Protein AF-A0A6L5Z721-F1 (afdb_monomer_lite)

Organism: NCBI:txid2662447

Secondary structure (DSSP, 8-state):
-EEEEEE--BS-TT----HHHHHHHHHHHHTT---TTBPP--HHHHHHHHHHHHTTTSEEETTEEEETTEEEEEEEETTEEEEEEEES--HHHHHHHHHIIIIIT---EE-TTS-SS----------

Structure (mmCIF, N/CA/C/O backbone):
data_AF-A0A6L5Z721-F1
#
_entry.id   AF-A0A6L5Z721-F1
#
loop_
_atom_site.group_PDB
_atom_site.id
_atom_site.type_symbol
_atom_site.label_atom_id
_atom_site.label_alt_id
_atom_site.label_comp_id
_atom_site.label_asym_id
_atom_site.label_entity_id
_atom_site.label_seq_id
_atom_site.pdbx_PDB_ins_code
_atom_site.Cartn_x
_atom_site.Cartn_y
_atom_site.Cartn_z
_atom_site.occupancy
_atom_site.B_iso_or_equiv
_atom_site.auth_seq_id
_atom_site.auth_comp_id
_atom_site.auth_asym_id
_atom_site.auth_atom_id
_atom_site.pdbx_PDB_model_num
ATOM 1 N N . MET A 1 1 ? 5.549 0.455 17.833 1.00 64.19 1 MET A N 1
ATOM 2 C CA . MET A 1 1 ? 6.108 -0.343 16.725 1.00 64.19 1 MET A CA 1
ATOM 3 C C . MET A 1 1 ? 5.439 0.133 15.446 1.00 64.19 1 MET A C 1
ATOM 5 O O . MET A 1 1 ? 4.234 0.372 15.488 1.00 64.19 1 MET A O 1
ATOM 9 N N . SER A 1 2 ? 6.226 0.375 14.399 1.00 81.19 2 SER A N 1
ATOM 10 C CA . SER A 1 2 ? 5.762 0.735 13.052 1.00 81.19 2 SER A CA 1
ATOM 11 C C . SER A 1 2 ? 6.153 -0.395 12.110 1.00 81.19 2 SER A C 1
ATOM 13 O O . SER A 1 2 ? 7.168 -1.045 12.367 1.00 81.19 2 SER A O 1
ATOM 15 N N . TYR A 1 3 ? 5.352 -0.635 11.083 1.00 86.38 3 TYR A N 1
ATOM 16 C CA . TYR A 1 3 ? 5.617 -1.631 10.056 1.00 86.38 3 TYR A CA 1
ATOM 17 C C . TYR A 1 3 ? 5.315 -1.041 8.685 1.00 86.38 3 TYR A C 1
ATOM 19 O O . TYR A 1 3 ? 4.242 -0.469 8.514 1.00 86.38 3 TYR A O 1
ATOM 27 N N . ASP A 1 4 ? 6.215 -1.214 7.724 1.00 88.44 4 ASP A N 1
ATOM 28 C CA . ASP A 1 4 ? 6.090 -0.597 6.406 1.00 88.44 4 ASP A CA 1
ATOM 29 C C . ASP A 1 4 ? 5.837 -1.692 5.363 1.00 88.44 4 ASP A C 1
ATOM 31 O O . ASP A 1 4 ? 6.672 -2.568 5.142 1.00 88.44 4 ASP A O 1
ATOM 35 N N . LEU A 1 5 ? 4.681 -1.648 4.706 1.00 90.25 5 LEU A N 1
ATOM 36 C CA . LEU A 1 5 ? 4.343 -2.540 3.602 1.00 90.25 5 LEU A CA 1
ATOM 37 C C . LEU A 1 5 ? 4.627 -1.830 2.282 1.00 90.25 5 LEU A C 1
ATOM 39 O O . LEU A 1 5 ? 3.990 -0.820 1.974 1.00 90.25 5 LEU A O 1
ATOM 43 N N . ASN A 1 6 ? 5.570 -2.345 1.495 1.00 90.38 6 ASN A N 1
ATOM 44 C CA . ASN A 1 6 ? 5.938 -1.749 0.214 1.00 90.38 6 ASN A CA 1
ATOM 45 C C . ASN A 1 6 ? 5.491 -2.656 -0.929 1.00 90.38 6 ASN A C 1
ATOM 47 O O . ASN A 1 6 ? 5.750 -3.856 -0.929 1.00 90.38 6 ASN A O 1
ATOM 51 N N . PHE A 1 7 ? 4.825 -2.070 -1.916 1.00 91.31 7 PHE A N 1
ATOM 52 C CA . PHE A 1 7 ? 4.245 -2.788 -3.039 1.00 91.31 7 PHE A CA 1
ATOM 53 C C . PHE A 1 7 ? 4.673 -2.128 -4.342 1.00 91.31 7 PHE A C 1
ATOM 55 O O . PHE A 1 7 ? 4.568 -0.909 -4.508 1.00 91.31 7 PHE A O 1
ATOM 62 N N . TRP A 1 8 ? 5.125 -2.943 -5.284 1.00 90.44 8 TRP A N 1
ATOM 63 C CA . TRP A 1 8 ? 5.349 -2.536 -6.664 1.00 90.44 8 TRP A CA 1
ATOM 64 C C . TRP A 1 8 ? 5.118 -3.723 -7.586 1.00 90.44 8 TRP A C 1
ATOM 66 O O . TRP A 1 8 ? 4.975 -4.861 -7.144 1.00 90.44 8 TRP A O 1
ATOM 76 N N . ARG A 1 9 ? 5.104 -3.459 -8.887 1.00 87.50 9 ARG A N 1
ATOM 77 C CA . ARG A 1 9 ? 5.122 -4.496 -9.915 1.00 87.50 9 ARG A CA 1
ATOM 78 C C . ARG A 1 9 ? 6.083 -4.100 -11.018 1.00 87.50 9 ARG A C 1
ATOM 80 O O . ARG A 1 9 ? 6.284 -2.911 -11.265 1.00 87.50 9 ARG A O 1
ATOM 87 N N . TYR A 1 10 ? 6.670 -5.084 -11.679 1.00 84.31 10 TYR A N 1
ATOM 88 C CA . TYR A 1 10 ? 7.474 -4.838 -12.870 1.00 84.31 10 TYR A CA 1
ATOM 89 C C . TYR A 1 10 ? 6.564 -4.781 -14.097 1.00 84.31 10 TYR A C 1
ATOM 91 O O . TYR A 1 10 ? 5.527 -5.436 -14.131 1.00 84.31 10 TYR A O 1
ATOM 99 N N . ALA A 1 11 ? 6.933 -3.963 -15.081 1.00 82.00 11 ALA A N 1
ATOM 100 C CA . ALA A 1 11 ? 6.192 -3.841 -16.334 1.00 82.00 11 ALA A CA 1
ATOM 101 C C . ALA A 1 11 ? 6.268 -5.130 -17.172 1.00 82.00 11 ALA A C 1
ATOM 103 O O . ALA A 1 11 ? 5.298 -5.477 -17.836 1.00 82.00 11 ALA A O 1
ATOM 104 N N . ASP A 1 12 ? 7.396 -5.845 -17.085 1.00 77.38 12 ASP A N 1
ATOM 105 C CA . ASP A 1 12 ? 7.617 -7.132 -17.744 1.00 77.38 12 ASP A CA 1
ATOM 106 C C . ASP A 1 12 ? 7.668 -8.270 -16.717 1.00 77.38 12 ASP A C 1
ATOM 108 O O . ASP A 1 12 ? 8.597 -8.355 -15.909 1.00 77.38 12 ASP A O 1
ATOM 112 N N . GLU A 1 13 ? 6.704 -9.191 -16.799 1.00 60.03 13 GLU A N 1
ATOM 113 C CA . GLU A 1 13 ? 6.629 -10.398 -15.957 1.00 60.03 13 GLU A CA 1
ATOM 114 C C . GLU A 1 13 ? 7.795 -11.376 -16.201 1.00 60.03 13 GLU A C 1
ATOM 116 O O . GLU A 1 13 ? 8.127 -12.186 -15.336 1.00 60.03 13 GLU A O 1
ATOM 121 N N . GLY A 1 14 ? 8.444 -11.295 -17.369 1.00 54.97 14 GLY A N 1
ATOM 122 C CA . GLY A 1 14 ? 9.514 -12.206 -17.791 1.00 54.97 14 GLY A CA 1
ATOM 123 C C . GLY A 1 14 ? 10.896 -11.912 -17.202 1.00 54.97 14 GLY A C 1
ATOM 124 O O . GLY A 1 14 ? 11.814 -12.717 -17.363 1.00 54.97 14 GLY A O 1
ATOM 125 N N . ALA A 1 15 ? 11.077 -10.783 -16.516 1.00 54.69 15 ALA A N 1
ATOM 126 C CA . ALA A 1 15 ? 12.338 -10.490 -15.857 1.00 54.69 15 ALA A CA 1
ATOM 127 C C . ALA A 1 15 ? 12.353 -11.152 -14.475 1.00 54.69 15 ALA A C 1
ATOM 129 O O . ALA A 1 15 ? 11.842 -10.593 -13.507 1.00 54.69 15 ALA A O 1
ATOM 130 N N . ALA A 1 16 ? 12.949 -12.341 -14.366 1.00 49.16 16 ALA A N 1
ATOM 131 C CA . ALA A 1 16 ? 13.298 -12.902 -13.065 1.00 49.16 16 ALA A CA 1
ATOM 132 C C . ALA A 1 16 ? 14.241 -11.917 -12.352 1.00 49.16 16 ALA A C 1
ATOM 134 O O . ALA A 1 16 ? 15.419 -11.815 -12.692 1.00 49.16 16 ALA A O 1
ATOM 135 N N . ARG A 1 17 ? 13.697 -11.142 -11.410 1.00 68.69 17 ARG A N 1
ATOM 136 C CA . ARG A 1 17 ? 14.458 -10.187 -10.606 1.00 68.69 17 ARG A CA 1
ATOM 137 C C . ARG A 1 17 ? 15.049 -10.904 -9.406 1.00 68.69 17 ARG A C 1
ATOM 139 O O . ARG A 1 17 ? 14.394 -11.705 -8.739 1.00 68.69 17 ARG A O 1
ATOM 146 N N . THR A 1 18 ? 16.329 -10.661 -9.188 1.00 70.06 18 THR A N 1
ATOM 147 C CA . THR A 1 18 ? 17.070 -11.194 -8.051 1.00 70.06 18 THR A CA 1
ATOM 148 C C . THR A 1 18 ? 16.651 -10.471 -6.770 1.00 70.06 18 THR A C 1
ATOM 150 O O . THR A 1 18 ? 16.055 -9.395 -6.810 1.00 70.06 18 THR A O 1
ATOM 153 N N . LEU A 1 19 ? 16.977 -11.037 -5.604 1.00 66.50 19 LEU A N 1
ATOM 154 C CA . LEU A 1 19 ? 16.776 -10.339 -4.329 1.00 66.50 19 LEU A CA 1
ATOM 155 C C . LEU A 1 19 ? 17.490 -8.973 -4.313 1.00 66.50 19 LEU A C 1
ATOM 157 O O . LEU A 1 19 ? 16.937 -8.002 -3.801 1.00 66.50 19 LEU A O 1
ATOM 161 N N . ASP A 1 20 ? 18.669 -8.890 -4.929 1.00 73.38 20 ASP A N 1
ATOM 162 C CA . ASP A 1 20 ? 19.448 -7.655 -5.033 1.00 73.38 20 ASP A CA 1
ATOM 163 C C . ASP A 1 20 ? 18.725 -6.590 -5.871 1.00 73.38 20 ASP A C 1
ATOM 165 O O . ASP A 1 20 ? 18.713 -5.418 -5.492 1.00 73.38 20 ASP A O 1
ATOM 169 N N . ASP A 1 21 ? 18.035 -6.989 -6.945 1.00 77.75 21 ASP A N 1
ATOM 170 C CA . ASP A 1 21 ? 17.209 -6.075 -7.745 1.00 77.75 21 ASP A CA 1
ATOM 171 C C . ASP A 1 21 ? 16.057 -5.485 -6.917 1.00 77.75 21 ASP A C 1
ATOM 173 O O . ASP A 1 21 ? 15.750 -4.294 -7.023 1.00 77.75 21 ASP A O 1
ATOM 177 N N . HIS A 1 22 ? 15.425 -6.294 -6.061 1.00 78.75 22 HIS A N 1
ATOM 178 C CA . HIS A 1 22 ? 14.354 -5.829 -5.177 1.00 78.75 22 HIS A CA 1
ATOM 179 C C . HIS A 1 22 ? 14.871 -4.876 -4.096 1.00 78.75 22 HIS A C 1
ATOM 181 O O . HIS A 1 22 ? 14.230 -3.860 -3.826 1.00 78.75 22 HIS A O 1
ATOM 187 N N . LEU A 1 23 ? 16.043 -5.154 -3.516 1.00 81.19 23 LEU A N 1
ATOM 188 C CA . LEU A 1 23 ? 16.689 -4.262 -2.550 1.00 81.19 23 LEU A CA 1
ATOM 189 C C . LEU A 1 23 ? 17.091 -2.931 -3.195 1.00 81.19 23 LEU A C 1
ATOM 191 O O . LEU A 1 23 ? 16.819 -1.866 -2.638 1.00 81.19 23 LEU A O 1
ATOM 195 N N . ALA A 1 24 ? 17.678 -2.967 -4.393 1.00 84.06 24 ALA A N 1
ATOM 196 C CA . ALA A 1 24 ? 18.008 -1.764 -5.152 1.00 84.06 24 ALA A CA 1
ATOM 197 C C . ALA A 1 24 ? 16.749 -0.944 -5.480 1.00 84.06 24 ALA A C 1
ATOM 199 O O . ALA A 1 24 ? 16.736 0.274 -5.289 1.00 84.06 24 ALA A O 1
ATOM 200 N N . THR A 1 25 ? 15.669 -1.619 -5.890 1.00 85.81 25 THR A N 1
ATOM 201 C CA . THR A 1 25 ? 14.362 -0.994 -6.148 1.00 85.81 25 THR A CA 1
ATOM 202 C C . THR A 1 25 ? 13.821 -0.318 -4.887 1.00 85.81 25 THR A C 1
ATOM 204 O O . THR A 1 25 ? 13.451 0.853 -4.927 1.00 85.81 25 THR A O 1
ATOM 207 N N . TYR A 1 26 ? 13.837 -1.017 -3.750 1.00 85.56 26 TYR A N 1
ATOM 208 C CA . TYR A 1 26 ? 13.407 -0.478 -2.461 1.00 85.56 26 TYR A CA 1
ATOM 209 C C . TYR A 1 26 ? 14.197 0.777 -2.060 1.00 85.56 26 TYR A C 1
ATOM 211 O O . TYR A 1 26 ? 13.611 1.782 -1.648 1.00 85.56 26 TYR A O 1
ATOM 219 N N . HIS A 1 27 ? 15.525 0.752 -2.202 1.00 85.81 27 HIS A N 1
ATOM 220 C CA . HIS A 1 27 ? 16.375 1.894 -1.869 1.00 85.81 27 HIS A CA 1
ATOM 221 C C . HIS A 1 27 ? 16.115 3.103 -2.770 1.00 85.81 27 HIS A C 1
ATOM 223 O O . HIS A 1 27 ? 16.094 4.227 -2.269 1.00 85.81 27 HIS A O 1
ATOM 229 N N . ALA A 1 28 ? 15.905 2.885 -4.068 1.00 87.06 28 ALA A N 1
ATOM 230 C CA . ALA A 1 28 ? 15.552 3.946 -5.005 1.00 87.06 28 ALA A CA 1
ATOM 231 C C . ALA A 1 28 ? 14.185 4.564 -4.661 1.00 87.06 28 ALA A C 1
ATOM 233 O O . ALA A 1 28 ? 14.089 5.775 -4.460 1.00 87.06 28 ALA A O 1
ATOM 234 N N . LEU A 1 29 ? 13.155 3.732 -4.460 1.00 84.81 29 LEU A N 1
ATOM 235 C CA . LEU A 1 29 ? 11.813 4.189 -4.079 1.00 84.81 29 LEU A CA 1
ATOM 236 C C . LEU A 1 29 ? 11.824 4.972 -2.759 1.00 84.81 29 LEU A C 1
ATOM 238 O O . LEU A 1 29 ? 11.150 5.993 -2.636 1.00 84.81 29 LEU A O 1
ATOM 242 N N . SER A 1 30 ? 12.642 4.543 -1.794 1.00 82.00 30 SER A N 1
ATOM 243 C CA . SER A 1 30 ? 12.819 5.228 -0.506 1.00 82.00 30 SER A CA 1
ATOM 244 C C . SER A 1 30 ? 13.477 6.610 -0.633 1.00 82.00 30 SER A C 1
ATOM 246 O O . SER A 1 30 ? 13.328 7.442 0.259 1.00 82.00 30 SER A O 1
ATOM 248 N N . LYS A 1 31 ? 14.192 6.875 -1.733 1.00 84.88 31 LYS A N 1
ATOM 249 C CA . LYS A 1 31 ? 14.761 8.190 -2.083 1.00 84.88 31 LYS A CA 1
ATOM 250 C C . LYS A 1 31 ? 13.831 9.030 -2.965 1.00 84.88 31 LYS A C 1
ATOM 252 O O . LYS A 1 31 ? 14.192 10.140 -3.341 1.00 84.88 31 LYS A O 1
ATOM 257 N N . GLY A 1 32 ? 12.645 8.515 -3.297 1.00 81.88 32 GLY A N 1
ATOM 258 C CA . GLY A 1 32 ? 11.713 9.141 -4.237 1.00 81.88 32 GLY A CA 1
ATOM 259 C C . GLY A 1 32 ? 12.093 8.950 -5.708 1.00 81.88 32 GLY A C 1
ATOM 260 O O . GLY A 1 32 ? 11.501 9.584 -6.579 1.00 81.88 32 GLY A O 1
ATOM 261 N N . GLU A 1 33 ? 13.061 8.083 -6.000 1.00 85.81 33 GLU A N 1
ATOM 262 C CA . GLU A 1 33 ? 13.444 7.723 -7.362 1.00 85.81 33 GLU A CA 1
ATOM 263 C C . GLU A 1 33 ? 12.532 6.600 -7.870 1.00 85.81 33 GLU A C 1
ATOM 265 O O . GLU A 1 33 ? 12.180 5.690 -7.120 1.00 85.81 33 GLU A O 1
ATOM 270 N N . VAL A 1 34 ? 12.157 6.642 -9.150 1.00 83.06 34 VAL A N 1
ATOM 271 C CA . VAL A 1 34 ? 11.358 5.587 -9.791 1.00 83.06 34 VAL A CA 1
ATOM 272 C C . VAL A 1 34 ? 12.263 4.794 -10.737 1.00 83.06 34 VAL A C 1
ATOM 274 O O . VAL A 1 34 ? 12.603 5.304 -11.808 1.00 83.06 34 VAL A O 1
ATOM 277 N N . PRO A 1 35 ? 12.679 3.567 -10.367 1.00 81.69 35 PRO A N 1
ATOM 278 C CA . PRO A 1 35 ? 13.503 2.725 -11.226 1.00 81.69 35 PRO A CA 1
ATOM 279 C C . PRO A 1 35 ? 12.841 2.419 -12.567 1.00 81.69 35 PRO A C 1
ATOM 281 O O . PRO A 1 35 ? 11.625 2.227 -12.658 1.00 81.69 35 PRO A O 1
ATOM 284 N N . ALA A 1 36 ? 13.663 2.300 -13.609 1.00 77.50 36 ALA A N 1
ATOM 285 C CA . ALA A 1 36 ? 13.205 1.821 -14.904 1.00 77.50 36 ALA A CA 1
ATOM 286 C C . ALA A 1 36 ? 12.662 0.385 -14.789 1.00 77.50 36 ALA A C 1
ATOM 288 O O . ALA A 1 36 ? 13.241 -0.463 -14.109 1.00 77.50 36 ALA A O 1
ATOM 289 N N . GLY A 1 37 ? 11.555 0.108 -15.481 1.00 81.62 37 GLY A N 1
ATOM 290 C CA . GLY A 1 37 ? 10.949 -1.224 -15.531 1.00 81.62 37 GLY A CA 1
ATOM 291 C C . GLY A 1 37 ? 9.883 -1.503 -14.470 1.00 81.62 37 GLY A C 1
ATOM 292 O O . GLY A 1 37 ? 9.349 -2.610 -14.462 1.00 81.62 37 GLY A O 1
ATOM 293 N N . LEU A 1 38 ? 9.533 -0.537 -13.611 1.00 87.00 38 LEU A N 1
ATOM 294 C CA . LEU A 1 38 ? 8.314 -0.622 -12.802 1.00 87.00 38 LEU A CA 1
ATOM 295 C C . LEU A 1 38 ? 7.074 -0.304 -13.643 1.00 87.00 38 LEU A C 1
ATOM 297 O O . LEU A 1 38 ? 7.077 0.612 -14.466 1.00 87.00 38 LEU A O 1
ATOM 301 N N . GLY A 1 39 ? 6.012 -1.077 -13.431 1.00 86.56 39 GLY A N 1
ATOM 302 C CA . GLY A 1 39 ? 4.715 -0.850 -14.053 1.00 86.56 39 GLY A CA 1
ATOM 303 C C . GLY A 1 39 ? 3.927 0.242 -13.320 1.00 86.56 39 GLY A C 1
ATOM 304 O O . GLY A 1 39 ? 4.096 0.418 -12.111 1.00 86.56 39 GLY A O 1
ATOM 305 N N . PRO A 1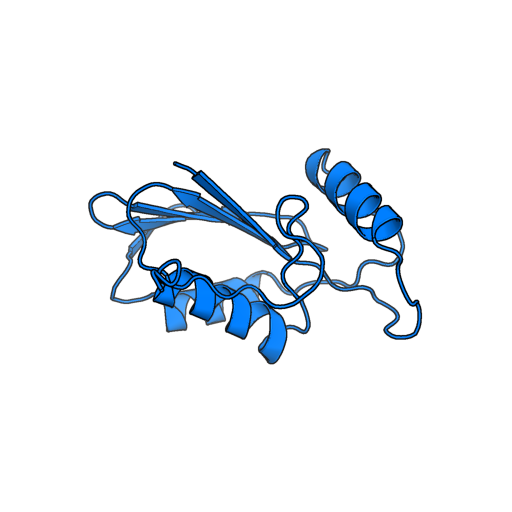 40 ? 3.033 0.965 -14.015 1.00 89.62 40 PRO A N 1
ATOM 306 C CA . PRO A 1 40 ? 2.172 1.950 -13.372 1.00 89.62 40 PRO A CA 1
ATOM 307 C C . PRO A 1 40 ? 1.194 1.272 -12.405 1.00 89.62 40 PRO A C 1
ATOM 309 O O . PRO A 1 40 ? 0.734 0.153 -12.662 1.00 89.62 40 PRO A O 1
ATOM 312 N N . ILE A 1 41 ? 0.839 1.967 -11.324 1.00 91.19 41 ILE A N 1
ATOM 313 C CA . ILE A 1 41 ? -0.184 1.546 -10.360 1.00 91.19 41 ILE A CA 1
ATOM 314 C C . ILE A 1 41 ? -1.275 2.615 -10.304 1.00 91.19 41 ILE A C 1
ATOM 316 O O . ILE A 1 41 ? -0.998 3.786 -10.034 1.00 91.19 41 ILE A O 1
ATOM 320 N N . ASP A 1 42 ? -2.527 2.210 -10.521 1.00 92.69 42 ASP A N 1
ATOM 321 C CA . ASP A 1 42 ? -3.673 3.094 -10.310 1.00 92.69 42 ASP A CA 1
ATOM 322 C C . ASP A 1 42 ? -3.944 3.240 -8.809 1.00 92.69 42 ASP A C 1
ATOM 324 O O . ASP A 1 42 ? -4.668 2.464 -8.184 1.00 92.69 42 ASP A O 1
ATOM 328 N N . ARG A 1 43 ? -3.334 4.267 -8.215 1.00 92.44 43 ARG A N 1
ATOM 329 C CA . ARG A 1 43 ? -3.489 4.572 -6.789 1.00 92.44 43 ARG A CA 1
ATOM 330 C C . ARG A 1 43 ? -4.924 4.913 -6.400 1.00 92.44 43 ARG A C 1
ATOM 332 O O . ARG A 1 43 ? -5.280 4.709 -5.244 1.00 92.44 43 ARG A O 1
ATOM 339 N N . GLY A 1 44 ? -5.721 5.455 -7.321 1.00 93.69 44 GLY A N 1
ATOM 340 C CA . GLY A 1 44 ? -7.121 5.779 -7.062 1.00 93.69 44 GLY A CA 1
ATOM 341 C C . GLY A 1 44 ? -7.943 4.506 -6.895 1.00 93.69 44 GLY A C 1
ATOM 342 O O . GLY A 1 44 ? -8.682 4.376 -5.919 1.00 93.69 44 GLY A O 1
ATOM 343 N N . ALA A 1 45 ? -7.740 3.541 -7.794 1.00 95.25 45 ALA A N 1
ATOM 344 C CA . ALA A 1 45 ? -8.360 2.223 -7.705 1.00 95.25 45 ALA A CA 1
ATOM 345 C C . ALA A 1 45 ? -7.907 1.458 -6.451 1.00 95.25 45 ALA A C 1
ATOM 347 O O . ALA A 1 45 ? -8.749 0.916 -5.733 1.00 95.25 45 ALA A O 1
ATOM 348 N N . VAL A 1 46 ? -6.606 1.484 -6.131 1.00 96.00 46 VAL A N 1
ATOM 349 C CA . VAL A 1 46 ? -6.076 0.887 -4.892 1.00 96.00 46 VAL A CA 1
ATOM 350 C C . VAL A 1 46 ? -6.738 1.507 -3.666 1.00 96.00 46 VAL A C 1
ATOM 352 O O . VAL A 1 46 ? -7.251 0.790 -2.811 1.00 96.00 46 VAL A O 1
ATOM 355 N N . LEU A 1 47 ? -6.770 2.840 -3.582 1.00 95.38 47 LEU A N 1
ATOM 356 C CA . LEU A 1 47 ? -7.386 3.526 -2.452 1.00 95.38 47 LEU A CA 1
ATOM 357 C C . LEU A 1 47 ? -8.864 3.141 -2.315 1.00 95.38 47 LEU A C 1
ATOM 359 O O . LEU A 1 47 ? -9.311 2.847 -1.211 1.00 95.38 47 LEU A O 1
ATOM 363 N N . ALA A 1 48 ? -9.616 3.096 -3.416 1.00 96.25 48 ALA A N 1
ATOM 364 C CA . ALA A 1 48 ? -11.019 2.694 -3.394 1.00 96.25 48 ALA A CA 1
ATOM 365 C C . ALA A 1 48 ? -11.211 1.255 -2.879 1.00 96.25 48 ALA A C 1
ATOM 367 O O . ALA A 1 48 ? -12.065 1.028 -2.019 1.00 96.25 48 ALA A O 1
ATOM 368 N N . ALA A 1 49 ? -10.393 0.305 -3.342 1.00 96.94 49 ALA A N 1
ATOM 369 C CA . ALA A 1 49 ? -10.443 -1.089 -2.898 1.00 96.94 49 ALA A CA 1
ATOM 370 C C . ALA A 1 49 ? -10.107 -1.231 -1.405 1.00 96.94 49 ALA A C 1
ATOM 372 O O . ALA A 1 49 ? -10.819 -1.906 -0.660 1.00 96.94 49 ALA A O 1
ATOM 373 N N . LEU A 1 50 ? -9.067 -0.536 -0.939 1.00 96.25 50 LEU A N 1
ATOM 374 C CA . LEU A 1 50 ? -8.674 -0.546 0.470 1.00 96.25 50 LEU A CA 1
ATOM 375 C C . LEU A 1 50 ? -9.728 0.103 1.369 1.00 96.25 50 LEU A C 1
ATOM 377 O O . LEU A 1 50 ? -10.018 -0.422 2.442 1.00 96.25 50 LEU A O 1
ATOM 381 N N . ARG A 1 51 ? -10.357 1.199 0.926 1.00 95.44 51 ARG A N 1
ATOM 382 C CA . ARG A 1 51 ? -11.473 1.815 1.657 1.00 95.44 51 ARG A CA 1
ATOM 383 C C . ARG A 1 51 ? -12.636 0.844 1.815 1.00 95.44 51 ARG A C 1
ATOM 385 O O . ARG A 1 51 ? -13.119 0.674 2.927 1.00 95.44 51 ARG A O 1
ATOM 392 N N . ALA A 1 52 ? -13.022 0.151 0.743 1.00 96.00 52 ALA A N 1
ATOM 393 C CA . ALA A 1 52 ? -14.084 -0.853 0.794 1.00 96.00 52 ALA A CA 1
ATOM 394 C C . ALA A 1 52 ? -13.758 -2.039 1.724 1.00 96.00 52 ALA A C 1
ATOM 396 O O . ALA A 1 52 ? -14.670 -2.674 2.246 1.00 96.00 52 ALA A O 1
ATOM 397 N N . ALA A 1 53 ? -12.473 -2.346 1.925 1.00 95.62 53 ALA A N 1
ATOM 398 C CA . ALA A 1 53 ? -12.033 -3.453 2.766 1.00 95.62 53 ALA A CA 1
ATOM 399 C C . ALA A 1 53 ? -11.841 -3.088 4.247 1.00 95.62 53 ALA A C 1
ATOM 401 O O . ALA A 1 53 ? -12.015 -3.951 5.106 1.00 95.62 53 ALA A O 1
ATOM 402 N N . LEU A 1 54 ? -11.440 -1.849 4.548 1.00 94.94 54 LEU A N 1
ATOM 403 C CA . LEU A 1 54 ? -11.113 -1.401 5.907 1.00 94.94 54 LEU A CA 1
ATOM 404 C C . LEU A 1 54 ? -12.273 -0.662 6.589 1.00 94.94 54 LEU A C 1
ATOM 406 O O . LEU A 1 54 ? -12.393 -0.700 7.816 1.00 94.94 54 LEU A O 1
ATOM 410 N N . GLU A 1 55 ? -13.135 0.010 5.829 1.00 93.19 55 GLU A N 1
ATOM 411 C CA . GLU A 1 55 ? -14.322 0.674 6.370 1.00 93.19 55 GLU A CA 1
ATOM 412 C C . GLU A 1 55 ? -15.448 -0.357 6.614 1.00 93.19 55 GLU A C 1
ATOM 414 O O . GLU A 1 55 ? -15.587 -1.318 5.856 1.00 93.19 55 GLU A O 1
ATOM 419 N N . PRO A 1 56 ? -16.268 -0.204 7.673 1.00 94.19 56 PRO A N 1
ATOM 420 C CA . PRO A 1 56 ? -16.317 0.910 8.627 1.00 94.19 56 PRO A CA 1
ATOM 421 C C . PRO A 1 56 ? -15.425 0.718 9.868 1.00 94.19 56 PRO A C 1
ATOM 423 O O . PRO A 1 56 ? -15.487 1.522 10.793 1.00 94.19 56 PRO A O 1
ATOM 426 N N . ALA A 1 57 ? -14.633 -0.358 9.938 1.00 94.44 57 ALA A N 1
ATOM 427 C CA . ALA A 1 57 ? -13.803 -0.656 11.111 1.00 94.44 57 ALA A CA 1
ATOM 428 C C . ALA A 1 57 ? -12.696 0.389 11.345 1.00 94.44 57 ALA A C 1
ATOM 430 O O . ALA A 1 57 ? -12.198 0.533 12.465 1.00 94.44 57 ALA A O 1
ATOM 431 N N . TRP A 1 58 ? -12.332 1.113 10.289 1.00 96.56 58 TRP A N 1
ATOM 432 C CA . TRP A 1 58 ? -11.414 2.236 10.310 1.00 96.56 58 TRP A CA 1
ATOM 433 C C . TRP A 1 58 ? -12.050 3.485 9.701 1.00 96.56 58 TRP A C 1
ATOM 435 O O . TRP A 1 58 ? -12.865 3.382 8.786 1.00 96.56 58 TRP A O 1
ATOM 445 N N . THR A 1 59 ? -11.618 4.661 10.154 1.00 96.50 59 THR A N 1
ATOM 446 C CA . THR A 1 59 ? -12.060 5.952 9.614 1.00 96.50 59 THR A CA 1
ATOM 447 C C . THR A 1 59 ? -10.977 6.540 8.720 1.00 96.50 59 THR A C 1
ATOM 449 O O . THR A 1 59 ? -9.840 6.691 9.156 1.00 96.50 59 THR A O 1
ATOM 452 N N . TRP A 1 60 ? -11.308 6.884 7.476 1.00 95.12 60 TRP A N 1
ATOM 453 C CA . TRP A 1 60 ? -10.370 7.531 6.558 1.00 95.12 60 TRP A CA 1
ATOM 454 C C . TRP A 1 60 ? -10.322 9.051 6.762 1.00 95.12 60 TRP A C 1
ATOM 456 O O . TRP A 1 60 ? -11.314 9.742 6.530 1.00 95.12 60 TRP A O 1
ATOM 466 N N . GLU A 1 61 ? -9.154 9.583 7.123 1.00 90.94 61 GLU A N 1
ATOM 467 C CA . GLU A 1 61 ? -8.912 11.012 7.334 1.00 90.94 61 GLU A CA 1
ATOM 468 C C . GLU A 1 61 ? -7.529 11.415 6.803 1.00 90.94 61 GLU A C 1
ATOM 470 O O . GLU A 1 61 ? -6.499 10.889 7.218 1.00 90.94 61 GLU A O 1
ATOM 475 N N . GLY A 1 62 ? -7.493 12.376 5.875 1.00 85.56 62 GLY A N 1
ATOM 476 C CA . GLY A 1 62 ? -6.252 13.068 5.501 1.00 85.56 62 GLY A CA 1
ATOM 477 C C . GLY A 1 62 ? -5.122 12.195 4.935 1.00 85.56 62 GLY A C 1
ATOM 478 O O . GLY A 1 62 ? -3.968 12.589 5.047 1.00 85.56 62 GLY A O 1
ATOM 479 N N . GLY A 1 63 ? -5.424 11.038 4.333 1.00 92.00 63 GLY A N 1
ATOM 480 C CA . GLY A 1 63 ? -4.401 10.126 3.794 1.00 92.00 63 GLY A CA 1
ATOM 481 C C . GLY A 1 63 ? -4.101 8.911 4.677 1.00 92.00 63 GLY A C 1
ATOM 482 O O . GLY A 1 63 ? -3.260 8.090 4.313 1.00 92.00 63 GLY A O 1
ATOM 483 N N . ALA A 1 64 ? -4.792 8.768 5.808 1.00 95.69 64 ALA A N 1
ATOM 484 C CA . ALA A 1 64 ? -4.644 7.623 6.690 1.00 95.69 64 ALA A CA 1
ATOM 485 C C . ALA A 1 64 ? -5.997 7.083 7.163 1.00 95.69 64 ALA A C 1
ATOM 487 O O . ALA A 1 64 ? -6.961 7.822 7.346 1.00 95.69 64 ALA A O 1
ATOM 488 N N . TRP A 1 65 ? -6.050 5.782 7.416 1.00 97.12 65 TRP A N 1
ATOM 489 C CA . TRP A 1 65 ? -7.098 5.155 8.205 1.00 97.12 65 TRP A CA 1
ATOM 490 C C . TRP A 1 65 ? -6.712 5.195 9.681 1.00 97.12 65 TRP A C 1
ATOM 492 O O . TRP A 1 65 ? -5.626 4.757 10.067 1.00 97.12 65 TRP A O 1
ATOM 502 N N . THR A 1 66 ? -7.607 5.690 10.526 1.00 95.88 66 THR A N 1
ATOM 503 C CA . THR A 1 66 ? -7.398 5.804 11.968 1.00 95.88 66 THR A CA 1
ATOM 504 C C . THR A 1 66 ? -8.441 5.004 12.734 1.00 95.88 66 THR A C 1
ATOM 506 O O . THR A 1 66 ? -9.586 4.827 12.315 1.00 95.88 66 THR A O 1
ATOM 509 N N . ARG A 1 67 ? -8.018 4.492 13.888 1.00 94.38 67 ARG A N 1
ATOM 510 C CA . ARG A 1 67 ? -8.893 3.951 14.928 1.00 94.38 67 ARG A CA 1
ATOM 511 C C . ARG A 1 67 ? -8.212 4.125 16.289 1.00 94.38 67 ARG A C 1
ATOM 513 O O . ARG A 1 67 ? -7.012 4.412 16.334 1.00 94.38 67 ARG A O 1
ATOM 520 N N . PRO A 1 68 ? -8.906 3.912 17.420 1.00 93.94 68 PRO A N 1
ATOM 521 C CA . PRO A 1 68 ? -8.282 4.019 18.734 1.00 93.94 68 PRO A CA 1
ATOM 522 C C . PRO A 1 68 ? -7.006 3.166 18.850 1.00 93.94 68 PRO A C 1
ATOM 524 O O . PRO A 1 68 ? -7.043 1.938 18.791 1.00 93.94 68 PRO A O 1
ATOM 527 N N . GLY A 1 69 ? -5.861 3.835 19.009 1.00 91.69 69 GLY A N 1
ATOM 528 C CA . GLY A 1 69 ? -4.560 3.195 19.212 1.00 91.69 69 GLY A CA 1
ATOM 529 C C . GLY A 1 69 ? -3.877 2.627 17.961 1.00 91.69 69 GLY A C 1
ATOM 530 O O . GLY A 1 69 ? -2.866 1.935 18.124 1.00 91.69 69 GLY A O 1
ATOM 531 N N . ALA A 1 70 ? -4.376 2.890 16.746 1.00 95.38 70 ALA A N 1
ATOM 532 C CA . ALA A 1 70 ? -3.714 2.467 15.511 1.00 95.38 70 ALA A CA 1
ATOM 533 C C . ALA A 1 70 ? -3.963 3.407 14.321 1.00 95.38 70 ALA A C 1
ATOM 535 O O . ALA A 1 70 ? -5.006 4.053 14.226 1.00 95.38 70 ALA A O 1
ATOM 536 N N . VAL A 1 71 ? -2.994 3.453 13.406 1.00 95.81 71 VAL A N 1
ATOM 537 C CA . VAL A 1 71 ? -3.024 4.252 12.174 1.00 95.81 71 VAL A CA 1
ATOM 538 C C . VAL A 1 71 ? -2.469 3.412 11.024 1.00 95.81 71 VAL A C 1
ATOM 540 O O . VAL A 1 71 ? -1.452 2.744 11.199 1.00 95.81 71 VAL A O 1
ATOM 543 N N . ILE A 1 72 ? -3.126 3.457 9.870 1.00 95.81 72 ILE A N 1
ATOM 544 C CA . ILE A 1 72 ? -2.666 2.889 8.598 1.00 95.81 72 ILE A CA 1
ATOM 545 C C . ILE A 1 72 ? -2.548 4.056 7.623 1.00 95.81 72 ILE A C 1
ATOM 547 O O . ILE A 1 72 ? -3.556 4.623 7.217 1.00 95.81 72 ILE A O 1
ATOM 551 N N . GLU A 1 73 ? -1.337 4.446 7.264 1.00 95.88 73 GLU A N 1
ATOM 552 C CA . GLU A 1 73 ? -1.094 5.575 6.364 1.00 95.88 73 GLU A CA 1
ATOM 553 C C . GLU A 1 73 ? -0.874 5.088 4.934 1.00 95.88 73 GLU A C 1
ATOM 555 O O . GLU A 1 73 ? -0.139 4.128 4.721 1.00 95.88 73 GLU A O 1
ATOM 560 N N . PHE A 1 74 ? -1.518 5.730 3.959 1.00 95.06 74 PHE A N 1
ATOM 561 C CA . PHE A 1 74 ? -1.407 5.378 2.546 1.00 95.06 74 PHE A CA 1
ATOM 562 C C . PHE A 1 74 ? -0.536 6.389 1.804 1.00 95.06 74 PHE A C 1
ATOM 564 O O . PHE A 1 74 ? -0.888 7.559 1.649 1.00 95.06 74 PHE A O 1
ATOM 571 N N . GLY A 1 75 ? 0.581 5.912 1.271 1.00 91.88 75 GLY A N 1
ATOM 572 C CA . GLY A 1 75 ? 1.558 6.712 0.550 1.00 91.88 75 GLY A CA 1
ATOM 573 C C . GLY A 1 75 ? 2.048 6.039 -0.729 1.00 91.88 75 GLY A C 1
ATOM 574 O O . GLY A 1 75 ? 1.456 5.089 -1.245 1.00 91.88 75 GLY A O 1
ATOM 575 N N . GLY A 1 76 ? 3.147 6.569 -1.264 1.00 87.94 76 GLY A N 1
ATOM 576 C CA . GLY A 1 76 ? 3.825 6.032 -2.445 1.00 87.94 76 GLY A CA 1
ATOM 577 C C . GLY A 1 76 ? 3.831 6.975 -3.649 1.00 87.94 76 GLY A C 1
ATOM 578 O O . GLY A 1 76 ? 3.571 8.177 -3.537 1.00 87.94 76 GLY A O 1
ATOM 579 N N . THR A 1 77 ? 4.138 6.410 -4.814 1.00 87.38 77 THR A N 1
ATOM 580 C CA . THR A 1 77 ? 4.362 7.100 -6.095 1.00 87.38 77 THR A CA 1
ATOM 581 C C . THR A 1 77 ? 3.471 6.505 -7.193 1.00 87.38 77 THR A C 1
ATOM 583 O O . THR A 1 77 ? 2.725 5.566 -6.950 1.00 87.38 77 THR A O 1
ATOM 586 N N . ALA A 1 78 ? 3.541 7.002 -8.431 1.00 86.06 78 ALA A N 1
ATOM 587 C CA . ALA A 1 78 ? 2.810 6.391 -9.552 1.00 86.06 78 ALA A CA 1
ATOM 588 C C . ALA A 1 78 ? 3.248 4.940 -9.874 1.00 86.06 78 ALA A C 1
ATOM 590 O O . ALA A 1 78 ? 2.542 4.237 -10.594 1.00 86.06 78 ALA A O 1
ATOM 591 N N . ALA A 1 79 ? 4.395 4.498 -9.350 1.00 87.88 79 ALA A N 1
ATOM 592 C CA . ALA A 1 79 ? 4.979 3.178 -9.593 1.00 87.88 79 ALA A CA 1
ATOM 593 C C . ALA A 1 79 ? 5.070 2.303 -8.327 1.00 87.88 79 ALA A C 1
ATOM 595 O O . ALA A 1 79 ? 5.553 1.173 -8.388 1.00 87.88 79 ALA A O 1
ATOM 596 N N . SER A 1 80 ? 4.643 2.818 -7.171 1.00 91.06 80 SER A N 1
ATOM 597 C CA . SER A 1 80 ? 4.719 2.100 -5.899 1.00 91.06 80 SER A CA 1
ATOM 598 C C . SER A 1 80 ? 3.631 2.535 -4.928 1.00 91.06 80 SER A C 1
ATOM 600 O O . SER A 1 80 ? 3.246 3.702 -4.880 1.00 91.06 80 SER A O 1
ATOM 602 N N . VAL A 1 81 ? 3.180 1.605 -4.097 1.00 93.38 81 VAL A N 1
ATOM 603 C CA . VAL A 1 81 ? 2.311 1.889 -2.954 1.00 93.38 81 VAL A CA 1
ATOM 604 C C . VAL A 1 81 ? 3.080 1.563 -1.686 1.00 93.38 81 VAL A C 1
ATOM 606 O O . VAL A 1 81 ? 3.732 0.525 -1.594 1.00 93.38 81 VAL A O 1
ATOM 609 N N . ARG A 1 82 ? 3.004 2.463 -0.710 1.00 92.38 82 ARG A N 1
ATOM 610 C CA . ARG A 1 82 ? 3.573 2.265 0.621 1.00 92.38 82 ARG A CA 1
ATOM 611 C C . ARG A 1 82 ? 2.461 2.391 1.645 1.00 92.38 82 ARG A C 1
ATOM 613 O O . ARG A 1 82 ? 1.691 3.348 1.576 1.00 92.38 82 ARG A O 1
ATOM 620 N N . ILE A 1 83 ? 2.381 1.438 2.566 1.00 93.38 83 ILE A N 1
ATOM 621 C CA . ILE A 1 83 ? 1.429 1.473 3.670 1.00 93.38 83 ILE A CA 1
ATOM 622 C C . ILE A 1 83 ? 2.165 1.372 4.997 1.00 93.38 83 ILE A C 1
ATOM 624 O O . ILE A 1 83 ? 2.781 0.348 5.283 1.00 93.38 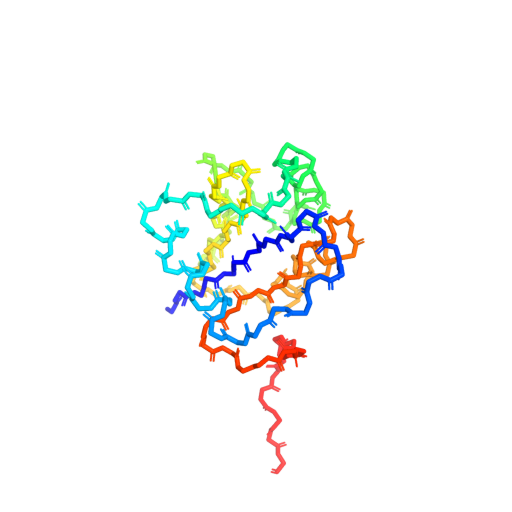83 ILE A O 1
ATOM 628 N N . ASP A 1 84 ? 2.062 2.417 5.815 1.00 92.94 84 ASP A N 1
ATOM 629 C CA . ASP A 1 84 ? 2.709 2.465 7.126 1.00 92.94 84 ASP A CA 1
ATOM 630 C C . ASP A 1 84 ? 1.699 2.112 8.225 1.00 92.94 84 ASP A C 1
ATOM 632 O O . ASP A 1 84 ? 0.731 2.835 8.477 1.00 92.94 84 ASP A O 1
ATOM 636 N N . LEU A 1 85 ? 1.929 0.988 8.900 1.00 92.94 85 LEU A N 1
ATOM 637 C CA . LEU A 1 85 ? 1.097 0.461 9.976 1.00 92.94 85 LEU A CA 1
ATOM 638 C C . LEU A 1 85 ? 1.686 0.843 11.338 1.00 92.94 85 LEU A C 1
ATOM 640 O O . LEU A 1 85 ? 2.712 0.314 11.773 1.00 92.94 85 LEU A O 1
ATOM 644 N N . ARG A 1 86 ? 1.007 1.725 12.071 1.00 93.50 86 ARG A N 1
ATOM 645 C CA . ARG A 1 86 ? 1.430 2.214 13.391 1.00 93.50 86 ARG A CA 1
ATOM 646 C C . ARG A 1 86 ? 0.445 1.795 14.479 1.00 93.50 86 ARG A C 1
ATOM 648 O O . ARG A 1 86 ? -0.768 1.852 14.300 1.00 93.50 86 ARG A O 1
ATOM 655 N N . GLY A 1 87 ? 0.962 1.422 15.650 1.00 92.06 87 GLY A N 1
ATOM 656 C CA . GLY A 1 87 ? 0.141 1.106 16.826 1.00 92.06 87 GLY A CA 1
ATOM 657 C C . GLY A 1 87 ? -0.362 -0.341 16.862 1.00 92.06 87 GLY A C 1
ATOM 658 O O . GLY A 1 87 ? 0.343 -1.249 16.433 1.00 92.06 87 GLY A O 1
ATOM 659 N N . LYS A 1 88 ? -1.549 -0.570 17.442 1.00 89.88 88 LYS A N 1
ATOM 660 C CA . LYS A 1 88 ? -2.148 -1.908 17.616 1.00 89.88 88 LYS A CA 1
ATOM 661 C C . LYS A 1 88 ? -3.167 -2.204 16.516 1.00 89.88 88 LYS A C 1
ATOM 663 O O . LYS A 1 88 ? -4.372 -2.013 16.699 1.00 89.88 88 LYS A O 1
ATOM 668 N N . TRP A 1 89 ? -2.685 -2.673 15.376 1.00 89.50 89 TRP A N 1
ATOM 669 C CA . TRP A 1 89 ? -3.500 -3.137 14.252 1.00 89.50 89 TRP A CA 1
ATOM 670 C C . TRP A 1 89 ? -3.660 -4.671 14.292 1.00 89.50 89 TRP A C 1
ATOM 672 O O . TRP A 1 89 ? -2.793 -5.361 14.830 1.00 89.50 89 TRP A O 1
ATOM 682 N N . PRO A 1 90 ? -4.769 -5.242 13.791 1.00 87.75 90 PRO A N 1
ATOM 683 C CA . PRO A 1 90 ? -4.966 -6.681 13.714 1.00 87.75 90 PRO A CA 1
ATOM 684 C C . PRO A 1 90 ? -4.191 -7.229 12.518 1.00 87.75 90 PRO A C 1
ATOM 686 O O . PRO A 1 90 ? -4.218 -6.653 11.432 1.00 87.75 90 PRO A O 1
ATOM 689 N N . HIS A 1 91 ? -3.573 -8.395 12.677 1.00 88.25 91 HIS A N 1
ATOM 690 C CA . HIS A 1 91 ? -2.887 -9.066 11.571 1.00 88.25 91 HIS A CA 1
ATOM 691 C C . HIS A 1 91 ? -3.808 -9.350 10.373 1.00 88.25 91 HIS A C 1
ATOM 693 O O . HIS A 1 91 ? -3.341 -9.363 9.238 1.00 88.25 91 HIS A O 1
ATOM 699 N N . SER A 1 92 ? -5.114 -9.535 10.609 1.00 90.62 92 SER A N 1
ATOM 700 C CA . SER A 1 92 ? -6.110 -9.696 9.544 1.00 90.62 92 SER A CA 1
ATOM 701 C C . SER A 1 92 ? -6.159 -8.500 8.600 1.00 90.62 92 SER A C 1
ATOM 703 O O . SER A 1 92 ? -6.285 -8.704 7.399 1.00 90.62 92 SER A O 1
ATOM 705 N N . ASP A 1 93 ? -6.013 -7.278 9.115 1.00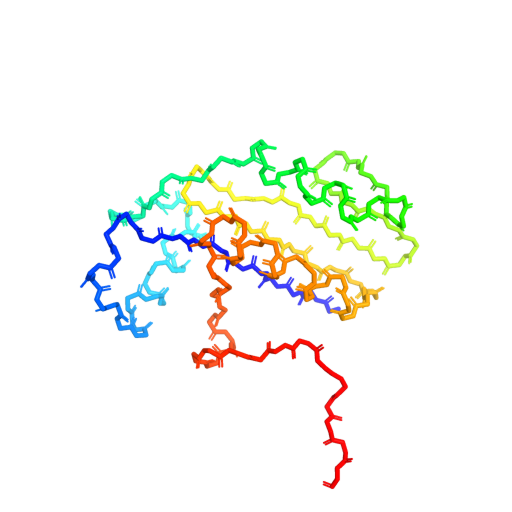 92.81 93 ASP A N 1
ATOM 706 C CA . ASP A 1 93 ? -6.116 -6.062 8.303 1.00 92.81 93 ASP A CA 1
ATOM 707 C C . ASP A 1 93 ? -4.881 -5.937 7.403 1.00 92.81 93 ASP A C 1
ATOM 709 O O . ASP A 1 93 ? -5.003 -5.700 6.205 1.00 92.81 93 ASP A O 1
ATOM 713 N N . ALA A 1 94 ? -3.693 -6.204 7.953 1.00 91.00 94 ALA A N 1
ATOM 714 C CA . ALA A 1 94 ? -2.452 -6.220 7.182 1.00 91.00 94 ALA A CA 1
ATOM 715 C C . ALA A 1 94 ? -2.447 -7.325 6.112 1.00 91.00 94 ALA A C 1
ATOM 717 O O . ALA A 1 94 ? -2.090 -7.069 4.965 1.00 91.00 94 ALA A O 1
ATOM 718 N N . ASN A 1 95 ? -2.904 -8.536 6.450 1.00 90.75 95 ASN A N 1
ATOM 719 C CA . ASN A 1 95 ? -3.043 -9.621 5.475 1.00 90.75 95 ASN A CA 1
ATOM 720 C C . ASN A 1 95 ? -4.063 -9.273 4.385 1.00 90.75 95 ASN A C 1
ATOM 722 O O . ASN A 1 95 ? -3.810 -9.541 3.217 1.00 90.75 95 ASN A O 1
ATOM 726 N N . ARG A 1 96 ? -5.181 -8.626 4.740 1.00 93.25 96 ARG A N 1
ATOM 727 C CA . ARG A 1 96 ? -6.197 -8.208 3.770 1.00 93.25 96 ARG A CA 1
ATOM 728 C C . ARG A 1 96 ? -5.650 -7.182 2.780 1.00 93.25 96 ARG A C 1
ATOM 730 O O . ARG A 1 96 ? -5.937 -7.290 1.594 1.00 93.25 96 ARG A O 1
ATOM 737 N N . ILE A 1 97 ? -4.851 -6.229 3.259 1.00 94.38 97 ILE A N 1
ATOM 738 C CA . ILE A 1 97 ? -4.131 -5.268 2.413 1.00 94.38 97 ILE A CA 1
ATOM 739 C C . ILE A 1 97 ? -3.198 -6.004 1.446 1.00 94.38 97 ILE A C 1
ATOM 741 O O . ILE A 1 97 ? -3.221 -5.721 0.253 1.00 94.38 97 ILE A O 1
ATOM 745 N N . ILE A 1 98 ? -2.398 -6.950 1.949 1.00 92.00 98 ILE A N 1
ATOM 746 C CA . ILE A 1 98 ? -1.465 -7.730 1.124 1.00 92.00 98 ILE A CA 1
ATOM 747 C C . ILE A 1 98 ? -2.214 -8.506 0.040 1.00 92.00 98 ILE A C 1
ATOM 749 O O . ILE A 1 98 ? -1.810 -8.445 -1.118 1.00 92.00 98 ILE A O 1
ATOM 753 N N . ASP A 1 99 ? -3.296 -9.194 0.410 1.00 92.69 99 ASP A N 1
ATOM 754 C CA . ASP A 1 99 ? -4.103 -9.987 -0.518 1.00 92.69 99 ASP A CA 1
ATOM 755 C C . ASP A 1 99 ? -4.706 -9.085 -1.614 1.00 92.69 99 ASP A C 1
ATOM 757 O O . ASP A 1 99 ? -4.561 -9.383 -2.790 1.00 92.69 99 ASP A O 1
ATOM 761 N N . ILE A 1 100 ? -5.274 -7.922 -1.264 1.00 95.00 100 ILE A N 1
ATOM 762 C CA . ILE A 1 100 ? -5.796 -6.958 -2.255 1.00 95.00 100 ILE A CA 1
ATOM 763 C C . ILE A 1 100 ? -4.690 -6.489 -3.205 1.00 95.00 100 ILE A C 1
ATOM 765 O O . ILE A 1 100 ? -4.862 -6.503 -4.421 1.00 95.00 100 ILE A O 1
ATOM 769 N N . MET A 1 101 ? -3.537 -6.075 -2.672 1.00 93.88 101 MET A N 1
ATOM 770 C CA . MET A 1 101 ? -2.439 -5.576 -3.504 1.00 93.88 101 MET A CA 1
ATOM 771 C C . MET A 1 101 ? -1.901 -6.655 -4.451 1.00 93.88 101 MET A C 1
ATOM 773 O O . MET A 1 101 ? -1.641 -6.367 -5.622 1.00 93.88 101 MET A O 1
ATOM 777 N N . ALA A 1 102 ? -1.749 -7.888 -3.968 1.00 89.50 102 ALA A N 1
ATOM 778 C CA . ALA A 1 102 ? -1.237 -8.997 -4.759 1.00 89.50 102 ALA A CA 1
ATOM 779 C C . ALA A 1 102 ? -2.256 -9.487 -5.798 1.00 89.50 102 ALA A C 1
ATOM 781 O O . ALA A 1 102 ? -1.905 -9.598 -6.972 1.00 89.50 102 ALA A O 1
ATOM 782 N N . ASP A 1 103 ? -3.496 -9.737 -5.383 1.00 91.12 103 ASP A N 1
ATOM 783 C CA . ASP A 1 103 ? -4.488 -10.446 -6.193 1.00 91.12 103 ASP A CA 1
ATOM 784 C C . ASP A 1 103 ? -5.231 -9.505 -7.152 1.00 91.12 103 ASP A C 1
ATOM 786 O O . ASP A 1 103 ? -5.408 -9.839 -8.324 1.00 91.12 103 ASP A O 1
ATOM 790 N N . ASP A 1 104 ? -5.609 -8.305 -6.697 1.00 93.38 104 ASP A N 1
ATOM 791 C CA . ASP A 1 104 ? -6.409 -7.373 -7.507 1.00 93.38 104 ASP A CA 1
ATOM 792 C C . ASP A 1 104 ? -5.527 -6.460 -8.377 1.00 93.38 104 ASP A C 1
ATOM 794 O O . ASP A 1 104 ? -5.941 -6.017 -9.450 1.00 93.38 104 ASP A O 1
ATOM 798 N N . PHE A 1 105 ? -4.298 -6.174 -7.929 1.00 90.94 105 PHE A N 1
ATOM 799 C CA . PHE A 1 105 ? -3.400 -5.213 -8.586 1.00 90.94 105 PHE A CA 1
ATOM 800 C C . PHE A 1 105 ? -2.088 -5.820 -9.098 1.00 90.94 105 PHE A C 1
ATOM 802 O O . PHE A 1 105 ? -1.297 -5.110 -9.732 1.00 90.94 105 PHE A O 1
ATOM 809 N N . GLY A 1 106 ? -1.826 -7.108 -8.848 1.00 88.94 106 GLY A N 1
ATOM 810 C CA . GLY A 1 106 ? -0.585 -7.768 -9.266 1.00 88.94 106 GLY A CA 1
ATOM 811 C C . GLY A 1 106 ? 0.668 -7.153 -8.636 1.00 88.94 106 GLY A C 1
ATOM 812 O O . GLY A 1 106 ? 1.745 -7.200 -9.228 1.00 88.94 106 GLY A O 1
ATOM 813 N N . CYS A 1 107 ? 0.526 -6.511 -7.474 1.00 89.38 107 CYS A N 1
ATOM 814 C CA . CYS A 1 107 ? 1.580 -5.800 -6.761 1.00 89.38 107 CYS A CA 1
ATOM 815 C C . CYS A 1 107 ? 1.929 -6.572 -5.480 1.00 89.38 107 CYS A C 1
ATOM 817 O O . CYS A 1 107 ? 1.363 -6.285 -4.423 1.00 89.38 107 CYS A O 1
ATOM 819 N N . PRO A 1 108 ? 2.820 -7.575 -5.542 1.00 87.94 108 PRO A N 1
ATOM 820 C CA . PRO A 1 108 ? 3.174 -8.358 -4.365 1.00 87.94 108 PRO A CA 1
ATOM 821 C C . PRO A 1 108 ? 3.867 -7.501 -3.298 1.00 87.94 108 PRO A C 1
ATOM 823 O O . PRO A 1 108 ? 4.506 -6.488 -3.597 1.00 87.94 108 PRO A O 1
ATOM 826 N N . LEU A 1 109 ? 3.749 -7.936 -2.039 1.00 87.06 109 LEU A N 1
ATOM 827 C CA . LEU A 1 109 ? 4.489 -7.339 -0.931 1.00 87.06 109 LEU A CA 1
ATOM 828 C C . LEU A 1 109 ? 5.985 -7.569 -1.133 1.00 87.06 109 LEU A C 1
ATOM 830 O O . LEU A 1 109 ? 6.446 -8.704 -1.278 1.00 87.06 109 LEU A O 1
ATOM 834 N N . PHE A 1 110 ? 6.736 -6.486 -1.034 1.00 80.38 110 PHE A N 1
ATOM 835 C CA . PHE A 1 110 ? 8.174 -6.507 -0.931 1.00 80.38 110 PHE A CA 1
ATOM 836 C C . PHE A 1 110 ? 8.591 -5.853 0.370 1.00 80.38 110 PHE A C 1
ATOM 838 O O . PHE A 1 110 ? 8.359 -4.670 0.612 1.00 80.38 110 PHE A O 1
ATOM 845 N N . ASP A 1 111 ? 9.245 -6.641 1.203 1.00 70.19 111 ASP A N 1
ATOM 846 C CA . ASP A 1 111 ? 9.745 -6.187 2.479 1.00 70.19 111 ASP A CA 1
ATOM 847 C C . ASP A 1 111 ? 11.223 -6.578 2.579 1.00 70.19 111 ASP A C 1
ATOM 849 O O . ASP A 1 111 ? 11.531 -7.768 2.562 1.00 70.19 111 ASP A O 1
ATOM 853 N N . PRO A 1 112 ? 12.164 -5.621 2.663 1.00 60.47 112 PRO A N 1
ATOM 854 C CA . PRO A 1 112 ?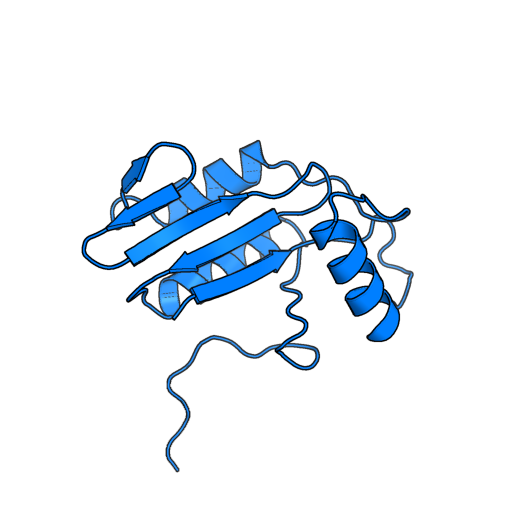 13.580 -5.942 2.835 1.00 60.47 112 PRO A CA 1
ATOM 855 C C . PRO A 1 112 ? 13.879 -6.641 4.176 1.00 60.47 112 PRO A C 1
ATOM 857 O O . PRO A 1 112 ? 14.950 -7.228 4.330 1.00 60.47 112 PRO A O 1
ATOM 860 N N . GLN A 1 113 ? 12.961 -6.582 5.147 1.00 56.38 113 GLN A N 1
ATOM 861 C CA . GLN A 1 113 ? 13.047 -7.236 6.454 1.00 56.38 113 GLN A CA 1
ATOM 862 C C . GLN A 1 113 ? 12.474 -8.665 6.448 1.00 56.38 113 GLN A C 1
ATOM 864 O O . GLN A 1 113 ? 12.785 -9.431 7.362 1.00 56.38 113 GLN A O 1
ATOM 869 N N . ILE A 1 114 ? 11.702 -9.052 5.422 1.00 53.12 114 ILE A N 1
ATOM 870 C CA . ILE A 1 114 ? 11.176 -10.412 5.237 1.00 53.12 114 ILE A CA 1
ATOM 871 C C . ILE A 1 114 ? 11.905 -11.064 4.050 1.00 53.12 114 ILE A C 1
ATOM 873 O O . ILE A 1 114 ? 11.873 -10.585 2.919 1.00 53.12 114 ILE A O 1
ATOM 877 N N . ARG A 1 115 ? 12.585 -1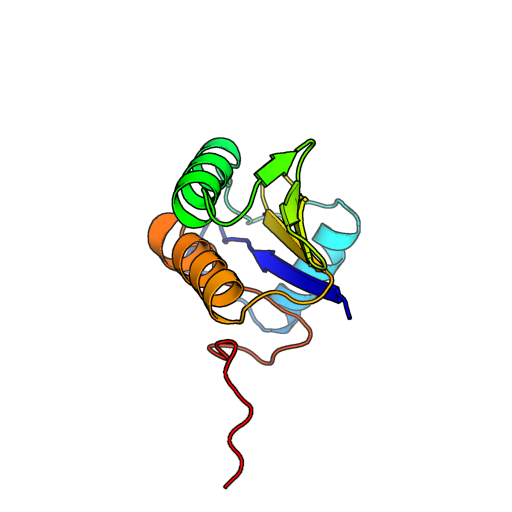2.193 4.285 1.00 42.22 115 ARG A N 1
ATOM 878 C CA . ARG A 1 115 ? 13.189 -12.995 3.200 1.00 42.22 115 ARG A CA 1
ATOM 879 C C . ARG A 1 115 ? 12.117 -13.442 2.179 1.00 42.22 115 ARG A C 1
ATOM 881 O O . ARG A 1 115 ? 10.945 -13.527 2.527 1.00 42.22 115 ARG A O 1
ATOM 888 N N . PRO A 1 116 ? 12.475 -13.725 0.912 1.00 43.56 116 PRO A N 1
ATOM 889 C CA . PRO A 1 116 ? 11.490 -13.727 -0.166 1.00 43.56 116 PRO A CA 1
ATOM 890 C C . PRO A 1 116 ? 10.401 -14.808 -0.016 1.00 43.56 116 PRO A C 1
ATOM 892 O O . PRO A 1 116 ? 10.708 -15.982 0.176 1.00 43.56 116 PRO A O 1
ATOM 895 N N . ARG A 1 117 ? 9.152 -14.362 -0.237 1.00 42.72 117 ARG A N 1
ATOM 896 C CA . ARG A 1 117 ? 7.849 -15.063 -0.335 1.00 42.72 117 ARG A CA 1
ATOM 897 C C . A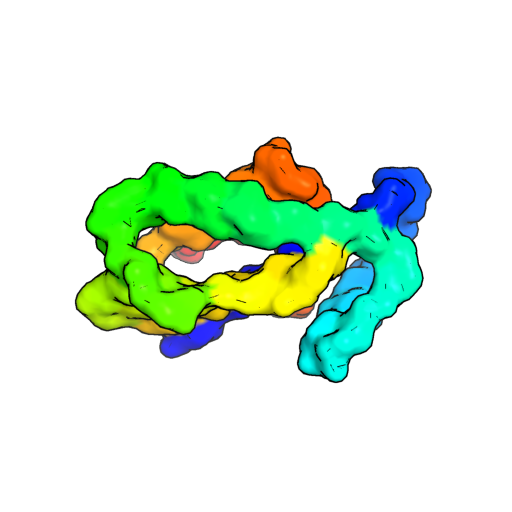RG A 1 117 ? 7.223 -15.601 0.959 1.00 42.72 117 ARG A C 1
ATOM 899 O O . ARG A 1 117 ? 7.595 -16.650 1.464 1.00 42.72 117 ARG A O 1
ATOM 906 N N . GLY A 1 118 ? 6.093 -14.989 1.329 1.00 48.28 118 GLY A N 1
ATOM 907 C CA . GLY A 1 118 ? 4.941 -15.732 1.856 1.00 48.28 118 GLY A CA 1
ATOM 908 C C . GLY A 1 118 ? 4.674 -15.658 3.357 1.00 48.28 118 GLY A C 1
ATOM 909 O O . GLY A 1 118 ? 3.729 -16.304 3.809 1.00 48.28 118 GLY A O 1
ATOM 910 N N . GLU A 1 119 ? 5.431 -14.885 4.138 1.00 49.09 119 GLU A N 1
ATOM 911 C CA . GLU A 1 119 ? 5.090 -14.694 5.551 1.00 49.09 119 GLU A CA 1
ATOM 912 C C . GLU A 1 119 ? 3.849 -13.801 5.687 1.00 49.09 119 GLU A C 1
ATOM 914 O O . GLU A 1 119 ? 3.906 -12.576 5.622 1.00 49.09 119 GLU A O 1
ATOM 919 N N . ARG A 1 120 ? 2.692 -14.449 5.862 1.00 58.88 120 ARG A N 1
ATOM 920 C CA . ARG A 1 120 ? 1.474 -13.811 6.372 1.00 58.88 120 ARG A CA 1
ATOM 921 C C . ARG A 1 120 ? 1.711 -13.403 7.826 1.00 58.88 120 ARG A C 1
ATOM 923 O O . ARG A 1 120 ? 2.345 -14.139 8.584 1.00 58.88 120 ARG A O 1
ATOM 930 N N . PHE A 1 121 ? 1.135 -12.284 8.257 1.00 58.00 121 PHE A N 1
ATOM 931 C CA . PHE A 1 121 ? 1.116 -11.935 9.674 1.00 58.00 121 PHE A CA 1
ATOM 932 C C . PHE A 1 121 ? 0.289 -12.985 10.429 1.00 58.00 121 PHE A C 1
ATOM 934 O O . PHE A 1 121 ? -0.933 -13.054 10.285 1.00 58.00 121 PHE A O 1
ATOM 941 N N . GLY A 1 122 ? 0.953 -13.831 11.215 1.00 56.06 122 GLY A N 1
ATOM 942 C CA . GLY A 1 122 ? 0.339 -14.840 12.078 1.00 56.06 122 GLY A CA 1
ATOM 943 C C . GLY A 1 122 ? 0.754 -14.650 13.540 1.00 56.06 122 GLY A C 1
ATOM 944 O O . GLY A 1 122 ? 1.703 -13.913 13.822 1.00 56.06 122 GLY A O 1
ATOM 945 N N . PRO A 1 123 ? 0.071 -15.281 14.512 1.00 43.22 123 PRO A N 1
ATOM 946 C CA . PRO A 1 123 ? 0.690 -15.494 15.812 1.00 43.22 123 PRO A CA 1
ATOM 947 C C . PRO A 1 123 ? 1.947 -16.335 15.566 1.00 43.22 123 PRO A C 1
ATOM 949 O O . PRO A 1 123 ? 1.870 -17.367 14.899 1.00 43.22 123 PRO A O 1
ATOM 952 N N . ARG A 1 124 ? 3.113 -15.893 16.053 1.00 41.31 124 ARG A N 1
ATOM 953 C CA . ARG A 1 124 ? 4.305 -16.751 16.057 1.00 41.31 124 ARG A CA 1
ATOM 954 C C . ARG A 1 124 ? 3.902 -18.069 16.712 1.00 41.31 124 ARG A C 1
ATOM 956 O O . ARG A 1 124 ? 3.471 -18.057 17.864 1.00 41.31 124 ARG A O 1
ATOM 963 N N . GLY A 1 125 ? 3.980 -19.163 15.960 1.00 37.81 125 GLY A N 1
ATOM 964 C CA . GLY A 1 125 ? 3.720 -20.494 16.479 1.00 37.81 125 GLY A CA 1
ATOM 965 C C . GLY A 1 125 ? 4.658 -20.749 17.649 1.00 37.81 125 GLY A C 1
ATOM 966 O O . GLY A 1 125 ? 5.863 -20.880 17.461 1.00 37.81 125 GLY A O 1
ATOM 967 N N . GLY A 1 126 ? 4.098 -20.760 18.854 1.00 41.28 126 GLY A N 1
ATOM 968 C CA . GLY A 1 126 ? 4.650 -21.550 19.935 1.00 41.28 126 GLY A CA 1
ATOM 969 C C . GLY A 1 126 ? 4.316 -23.003 19.637 1.00 41.28 126 GLY A C 1
ATOM 970 O O . GLY A 1 126 ? 3.143 -23.377 19.648 1.00 41.28 126 GLY A O 1
ATOM 971 N N . ALA A 1 127 ? 5.348 -23.777 19.335 1.00 33.53 127 ALA A N 1
ATOM 972 C CA . ALA A 1 127 ? 5.419 -25.213 19.541 1.00 33.53 127 ALA A CA 1
ATOM 973 C C . ALA A 1 127 ? 6.848 -25.519 19.995 1.00 33.53 127 ALA A C 1
ATOM 975 O O . ALA A 1 127 ? 7.780 -24.959 19.371 1.00 33.53 127 ALA A O 1
#

Radius of gyration: 14.69 Å; chains: 1; bounding box: 36×38×38 Å

Sequence (127 aa):
MSYDLNFWRYADEGAARTLDDHLATYHALSKGEVPAGLGPIDRGAVLAALRAALEPAWTWEGGAWTRPGAVIEFGGTAASVRIDLRGKWPHSDANRIIDIMADDFGCPLFDPQIRPRGERFGPRGGA

pLDDT: mean 82.65, std 16.1, range [33.53, 97.12]

Foldseek 3Di:
DKDKWKWFAFPDPPDPDDPVNLVVCVVCQVVVHHDPGTDFFPVVVLVVVLCVVCPPVFDDDDQWTDDVFWIWGWDGDRGMIMIMIGGDDDLVSVLVSQCCRCPVPVIHTDDNVDDDDDDRDDPPDDD